Protein AF-A0A7K5LAH4-F1 (afdb_monomer_lite)

pLDDT: mean 79.11, std 15.36, range [45.25, 95.06]

Radius of gyration: 21.32 Å; chains: 1; bounding box: 43×31×53 Å

Sequence (81 aa):
AHNAVVELAKAPGSTGLWEKFSFGLDASSALQERLFVSEENVDGFLGTAFCPSPCSQSALESQPLIEVLDVTEDRIQIRVE

Structure (mmCIF, N/CA/C/O backbone):
data_AF-A0A7K5LAH4-F1
#
_entry.id   AF-A0A7K5LAH4-F1
#
loop_
_atom_site.group_PDB
_atom_site.id
_atom_site.type_symbol
_atom_site.label_atom_id
_atom_site.label_alt_id
_atom_site.label_comp_id
_atom_site.label_asym_id
_atom_site.label_entity_id
_atom_site.label_seq_id
_atom_site.pdbx_PDB_ins_code
_atom_site.Cartn_x
_atom_site.Cartn_y
_atom_site.Cartn_z
_atom_site.occupancy
_atom_site.B_iso_or_equiv
_atom_site.auth_seq_id
_atom_site.auth_comp_id
_atom_site.auth_asym_id
_atom_site.auth_atom_id
_atom_site.pdbx_PDB_model_num
ATOM 1 N N . ALA A 1 1 ? -19.334 -14.636 -12.485 1.00 59.72 1 ALA A N 1
ATOM 2 C CA . ALA A 1 1 ? -18.508 -13.433 -12.259 1.00 59.72 1 ALA A CA 1
ATOM 3 C C . ALA A 1 1 ? -17.052 -13.823 -12.471 1.00 59.72 1 ALA A C 1
ATOM 5 O O . ALA A 1 1 ? -16.657 -14.865 -11.962 1.00 59.72 1 ALA A O 1
ATOM 6 N N . HIS A 1 2 ? -16.302 -13.067 -13.273 1.00 81.88 2 HIS A N 1
ATOM 7 C CA . HIS A 1 2 ? -14.901 -13.361 -13.584 1.00 81.88 2 HIS A CA 1
ATOM 8 C C . HIS A 1 2 ? -14.014 -12.380 -12.825 1.00 81.88 2 HIS A C 1
ATOM 10 O O . HIS A 1 2 ? -14.240 -11.175 -12.897 1.00 81.88 2 HIS A O 1
ATOM 16 N N . ASN A 1 3 ? -13.029 -12.896 -12.096 1.00 86.62 3 ASN A N 1
ATOM 17 C CA . ASN A 1 3 ? -12.019 -12.057 -11.465 1.00 86.62 3 ASN A CA 1
ATOM 18 C C . ASN A 1 3 ? -11.004 -11.623 -12.529 1.00 86.62 3 ASN A C 1
ATOM 20 O O . ASN A 1 3 ? -10.639 -12.422 -13.392 1.00 86.62 3 ASN A O 1
ATOM 24 N 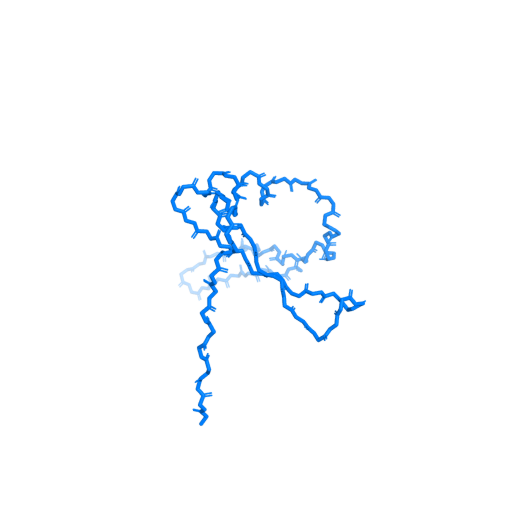N . ALA A 1 4 ? -10.543 -10.377 -12.452 1.00 85.00 4 ALA A N 1
ATOM 25 C CA . ALA A 1 4 ? -9.428 -9.881 -13.249 1.00 85.00 4 ALA A CA 1
ATOM 26 C C . ALA A 1 4 ? -8.183 -9.782 -12.363 1.00 85.00 4 ALA A C 1
ATOM 28 O O . ALA A 1 4 ? -8.270 -9.349 -11.213 1.00 85.00 4 ALA A O 1
ATOM 29 N N . VAL A 1 5 ? -7.034 -10.187 -12.903 1.00 87.12 5 VAL A N 1
ATOM 30 C CA . VAL A 1 5 ? -5.729 -10.046 -12.251 1.00 87.12 5 VAL A CA 1
ATOM 31 C C . VAL A 1 5 ? -4.956 -8.965 -12.991 1.00 87.12 5 VAL A C 1
ATOM 33 O O . VAL A 1 5 ? -4.881 -8.990 -14.217 1.00 87.12 5 VAL A O 1
ATOM 36 N N . VAL A 1 6 ? -4.402 -8.016 -12.241 1.00 84.50 6 VAL A N 1
ATOM 37 C CA . VAL A 1 6 ? -3.523 -6.969 -12.765 1.00 84.50 6 VAL A CA 1
ATOM 38 C C . VAL A 1 6 ? -2.151 -7.177 -12.147 1.00 84.50 6 VAL A C 1
ATOM 40 O O . VAL A 1 6 ? -2.015 -7.176 -10.925 1.00 84.50 6 VAL A O 1
ATOM 43 N N . GLU A 1 7 ? -1.147 -7.372 -12.994 1.00 90.31 7 GLU A N 1
ATOM 44 C CA . GLU A 1 7 ? 0.248 -7.468 -12.580 1.00 90.31 7 GLU A CA 1
ATOM 45 C C . GLU A 1 7 ? 0.907 -6.090 -12.684 1.00 90.31 7 GLU A C 1
ATOM 47 O O . GLU A 1 7 ? 0.743 -5.382 -13.680 1.00 90.31 7 GLU A O 1
ATOM 52 N N . LEU A 1 8 ? 1.633 -5.695 -11.639 1.00 89.00 8 LEU A N 1
ATOM 53 C CA . LEU A 1 8 ? 2.335 -4.417 -11.576 1.00 89.00 8 LEU A CA 1
ATOM 54 C C . LEU A 1 8 ? 3.840 -4.660 -11.672 1.00 89.00 8 LEU A C 1
ATOM 56 O O . LEU A 1 8 ? 4.401 -5.436 -10.901 1.00 89.00 8 LEU A O 1
ATOM 60 N N . ALA A 1 9 ? 4.499 -3.946 -12.583 1.00 92.56 9 ALA A N 1
ATOM 61 C CA . ALA A 1 9 ? 5.946 -3.978 -12.754 1.00 92.56 9 ALA A CA 1
ATOM 62 C C . ALA A 1 9 ? 6.541 -2.579 -12.573 1.00 92.56 9 ALA A C 1
ATOM 64 O O . ALA A 1 9 ? 5.934 -1.570 -12.940 1.00 92.56 9 ALA A O 1
ATOM 65 N N . LYS A 1 10 ? 7.749 -2.516 -12.008 1.00 92.00 10 LYS A N 1
ATOM 66 C CA . LYS A 1 10 ? 8.501 -1.264 -11.883 1.00 92.00 10 LYS A CA 1
ATOM 67 C C . LYS A 1 10 ? 9.086 -0.866 -13.232 1.00 92.00 10 LYS A C 1
ATOM 69 O O . LYS A 1 10 ? 9.570 -1.711 -13.982 1.00 92.00 10 LYS A O 1
ATOM 74 N N . ALA A 1 11 ? 9.077 0.432 -13.518 1.00 93.31 11 ALA A N 1
ATOM 75 C CA . ALA A 1 11 ? 9.774 0.965 -14.679 1.00 93.31 11 ALA A CA 1
ATOM 76 C C . ALA A 1 11 ? 11.300 0.777 -14.532 1.00 93.31 11 ALA A C 1
ATOM 78 O O . ALA A 1 11 ? 11.810 0.783 -13.405 1.00 93.31 11 ALA A O 1
ATOM 79 N N . PRO A 1 12 ? 12.054 0.658 -15.640 1.00 95.00 12 PRO A N 1
ATOM 80 C CA . PRO A 1 12 ? 13.512 0.612 -15.588 1.00 95.00 12 PRO A CA 1
ATOM 81 C C . PRO A 1 12 ? 14.085 1.801 -14.807 1.00 95.00 12 PRO A C 1
ATOM 83 O O . PRO A 1 12 ? 13.700 2.945 -15.034 1.00 95.00 12 PRO A O 1
ATOM 86 N N . GLY A 1 13 ? 15.000 1.528 -13.875 1.00 93.56 13 GLY A N 1
ATOM 87 C CA . GLY A 1 13 ? 15.610 2.550 -13.017 1.00 93.56 13 GLY A CA 1
ATOM 88 C C . GLY A 1 13 ? 14.806 2.914 -11.765 1.00 93.56 13 GLY A C 1
ATOM 89 O O . GLY A 1 13 ? 15.332 3.619 -10.908 1.00 93.56 13 GLY A O 1
ATOM 90 N N . SER A 1 14 ? 13.578 2.410 -11.606 1.00 91.38 14 SER A N 1
ATOM 91 C CA . SER A 1 14 ? 12.864 2.491 -10.329 1.00 91.38 14 SER A CA 1
ATOM 92 C C . SER A 1 14 ? 13.460 1.492 -9.333 1.00 91.38 14 SER A C 1
ATOM 94 O O . SER A 1 14 ? 13.615 0.306 -9.628 1.00 91.38 14 SER A O 1
ATOM 96 N N . THR A 1 15 ? 13.805 1.985 -8.148 1.00 90.31 15 THR A N 1
ATOM 97 C CA . THR A 1 15 ? 14.392 1.220 -7.041 1.00 90.31 15 THR A CA 1
ATOM 98 C C . THR A 1 15 ? 13.556 1.408 -5.771 1.00 90.31 15 THR A C 1
ATOM 100 O O . THR A 1 15 ? 12.572 2.147 -5.773 1.00 90.31 15 THR A O 1
ATOM 103 N N . GLY A 1 16 ? 13.909 0.711 -4.689 1.00 90.06 16 GLY A N 1
ATOM 104 C CA . GLY A 1 16 ? 13.174 0.774 -3.420 1.00 90.06 16 GLY A CA 1
ATOM 105 C C . GLY A 1 16 ? 11.990 -0.189 -3.358 1.00 90.06 16 GLY A C 1
ATOM 106 O O . GLY A 1 16 ? 11.788 -0.998 -4.266 1.00 90.06 16 GLY A O 1
ATOM 107 N N . LEU A 1 17 ? 11.229 -0.140 -2.267 1.00 89.50 17 LEU A N 1
ATOM 108 C CA . LEU A 1 17 ? 10.063 -0.995 -2.030 1.00 89.50 17 LEU A CA 1
ATOM 109 C C . LEU A 1 17 ? 8.803 -0.372 -2.638 1.00 89.50 17 LEU A C 1
ATOM 111 O O . LEU A 1 17 ? 8.767 0.810 -2.964 1.00 89.50 17 LEU A O 1
ATOM 115 N N . TRP A 1 18 ? 7.777 -1.190 -2.860 1.00 90.31 18 TRP A N 1
ATOM 116 C CA . TRP A 1 18 ? 6.458 -0.637 -3.153 1.00 90.31 18 TRP A CA 1
ATOM 117 C C . TRP A 1 18 ? 5.865 -0.096 -1.854 1.00 90.31 18 TRP A C 1
ATOM 119 O O . TRP A 1 18 ? 5.881 -0.795 -0.846 1.00 90.31 18 TRP A O 1
ATOM 129 N N . GLU A 1 19 ? 5.350 1.129 -1.884 1.00 87.38 19 GLU A N 1
ATOM 130 C CA . GLU A 1 19 ? 4.747 1.759 -0.703 1.00 87.38 19 GLU A CA 1
ATOM 131 C C . GLU A 1 19 ? 3.229 1.856 -0.844 1.00 87.38 19 GLU A C 1
ATOM 133 O O . GLU A 1 19 ? 2.490 1.401 0.027 1.00 87.38 19 GLU A O 1
ATOM 138 N N . LYS A 1 20 ? 2.741 2.386 -1.975 1.00 88.50 20 LYS A N 1
ATOM 139 C CA . LYS A 1 20 ? 1.308 2.562 -2.221 1.00 88.50 20 LYS A CA 1
ATOM 140 C C . LYS A 1 20 ? 0.908 2.433 -3.686 1.00 88.50 20 LYS A C 1
ATOM 142 O O . LYS A 1 20 ? 1.702 2.681 -4.591 1.00 88.50 20 LYS A O 1
ATOM 147 N N . PHE A 1 21 ? -0.353 2.082 -3.895 1.00 87.19 21 PHE A N 1
ATOM 148 C CA . PHE A 1 21 ? -1.053 2.084 -5.171 1.00 87.19 21 PHE A CA 1
ATOM 149 C C . PHE A 1 21 ? -2.341 2.895 -5.032 1.00 87.19 21 PHE A C 1
ATOM 151 O O . PHE A 1 21 ? -3.174 2.589 -4.179 1.00 87.19 21 PHE A O 1
ATOM 158 N N . SER A 1 22 ? -2.506 3.917 -5.869 1.00 88.06 22 SER A N 1
ATOM 159 C CA .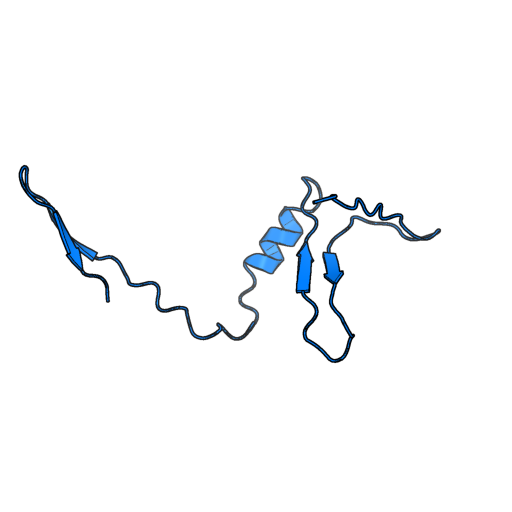 SER A 1 22 ? -3.706 4.757 -5.893 1.00 88.06 22 SER A CA 1
ATOM 160 C C . SER A 1 22 ? -4.566 4.401 -7.106 1.00 88.06 22 SER A C 1
ATOM 162 O O . SER A 1 22 ? -4.046 4.293 -8.217 1.00 88.06 22 SER A O 1
ATOM 164 N N . PHE A 1 23 ? -5.872 4.225 -6.914 1.00 86.75 23 PHE A N 1
ATOM 165 C CA . PHE A 1 23 ? -6.818 3.864 -7.972 1.00 86.75 23 PHE A CA 1
ATOM 166 C C . PHE A 1 23 ? -8.141 4.626 -7.838 1.00 86.75 23 PHE A C 1
ATOM 168 O O . PHE A 1 23 ? -8.575 4.981 -6.745 1.00 86.75 23 PHE A O 1
ATOM 175 N N . GLY A 1 24 ? -8.787 4.892 -8.969 1.00 87.25 24 GLY A N 1
ATOM 176 C CA . GLY A 1 24 ? -10.015 5.680 -9.045 1.00 87.25 24 GLY A CA 1
ATOM 177 C C . GLY A 1 24 ? -10.324 6.068 -10.487 1.00 87.25 24 GLY A C 1
ATOM 178 O O . GLY A 1 24 ? -9.526 5.803 -11.385 1.00 87.25 24 GLY A O 1
ATOM 179 N N . LEU A 1 25 ? -11.505 6.645 -10.712 1.00 81.94 25 LEU A N 1
ATOM 180 C CA . LEU A 1 25 ? -11.990 6.943 -12.061 1.00 81.94 25 LEU A CA 1
ATOM 181 C C . LEU A 1 25 ? -11.234 8.118 -12.700 1.00 81.94 25 LEU A C 1
ATOM 183 O O . LEU A 1 25 ? -10.928 8.080 -13.889 1.00 81.94 25 LEU A O 1
ATOM 187 N N . ASP A 1 26 ? -10.915 9.143 -11.909 1.00 81.31 26 ASP A N 1
ATOM 188 C CA . ASP A 1 26 ? -10.170 10.313 -12.358 1.00 81.31 26 ASP A CA 1
ATOM 189 C C . ASP A 1 26 ? -9.345 10.934 -11.221 1.00 81.31 26 ASP A C 1
ATOM 191 O O . ASP A 1 26 ? -9.623 10.731 -10.039 1.00 81.31 26 ASP A O 1
ATOM 195 N N . ALA A 1 27 ? -8.320 11.703 -11.592 1.00 74.94 27 ALA A N 1
ATOM 196 C CA . ALA A 1 27 ? -7.426 12.372 -10.645 1.00 74.94 27 ALA A CA 1
ATOM 197 C C . ALA A 1 27 ? -8.062 13.592 -9.946 1.00 74.94 27 ALA A C 1
ATOM 199 O O . ALA A 1 27 ? -7.463 14.139 -9.022 1.00 74.94 27 ALA A O 1
ATOM 200 N N . SER A 1 28 ? -9.238 14.045 -10.398 1.00 76.69 28 SER A N 1
ATOM 201 C CA . SER A 1 28 ? -10.013 15.117 -9.756 1.00 76.69 28 SER A CA 1
ATOM 202 C C . SER A 1 28 ? -10.884 14.619 -8.600 1.00 76.69 28 SER A C 1
ATOM 204 O O . SER A 1 28 ? -11.265 15.401 -7.732 1.00 76.69 28 SER A O 1
ATOM 206 N N . SER A 1 29 ? -11.189 13.325 -8.580 1.00 74.06 29 SER A N 1
ATOM 207 C CA . SER A 1 29 ? -11.865 12.610 -7.511 1.00 74.06 29 SER A CA 1
ATOM 208 C C . SER A 1 29 ? -10.848 12.109 -6.486 1.00 74.06 29 SER A C 1
ATOM 210 O O . SER A 1 29 ? -9.677 11.888 -6.798 1.00 74.06 29 SER A O 1
ATOM 212 N N . ALA A 1 30 ? -11.288 11.931 -5.241 1.00 77.69 30 ALA A N 1
ATOM 213 C CA . ALA A 1 30 ? -10.445 11.341 -4.210 1.00 77.69 30 ALA A CA 1
ATOM 214 C C . ALA A 1 30 ? -10.099 9.891 -4.596 1.00 77.69 30 ALA A C 1
ATOM 216 O O . ALA A 1 30 ? -10.952 9.003 -4.529 1.00 77.69 30 ALA A O 1
ATOM 217 N N . LEU A 1 31 ? -8.856 9.664 -5.033 1.00 85.75 31 LEU A N 1
ATOM 218 C CA . LEU A 1 31 ? -8.354 8.328 -5.346 1.00 85.75 31 LEU A CA 1
ATOM 219 C C . LEU A 1 31 ? -8.316 7.482 -4.072 1.00 85.75 31 LEU A C 1
ATOM 221 O O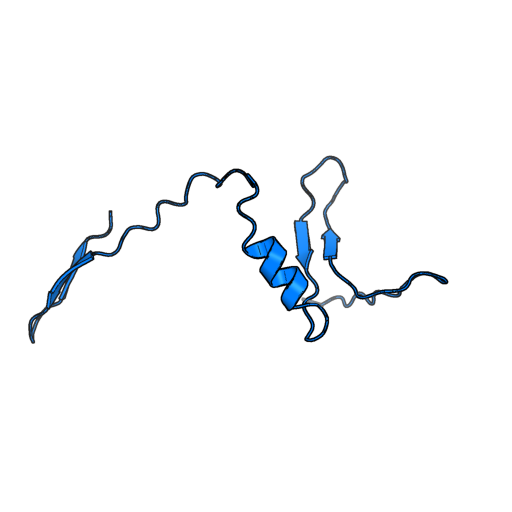 . LEU A 1 31 ? -7.891 7.948 -3.015 1.00 85.75 31 LEU A O 1
ATOM 225 N N . GLN A 1 32 ? -8.724 6.221 -4.184 1.00 85.06 32 GLN A N 1
ATOM 226 C CA . GLN A 1 32 ? -8.530 5.252 -3.116 1.00 85.06 32 GLN A CA 1
ATOM 227 C C . GLN A 1 32 ? -7.071 4.812 -3.094 1.00 85.06 32 GLN A C 1
ATOM 229 O O . GLN A 1 32 ? -6.461 4.602 -4.143 1.00 85.06 32 GLN A O 1
ATOM 234 N N . GLU A 1 33 ? -6.517 4.647 -1.899 1.00 86.69 33 GLU A N 1
ATOM 235 C CA . GLU A 1 33 ? -5.142 4.200 -1.711 1.00 86.69 33 GLU A CA 1
ATOM 236 C C . GLU A 1 33 ? -5.109 2.785 -1.133 1.00 86.69 33 GLU A C 1
ATOM 238 O O . GLU A 1 33 ? -5.883 2.425 -0.246 1.00 86.69 33 GLU A O 1
ATOM 243 N N . ARG A 1 34 ? -4.180 1.972 -1.637 1.00 87.19 34 ARG A N 1
ATOM 244 C CA . ARG A 1 34 ? -3.848 0.659 -1.094 1.00 87.19 34 ARG A CA 1
ATOM 245 C C . ARG A 1 34 ? -2.358 0.607 -0.809 1.00 87.19 34 ARG A C 1
ATOM 247 O O . ARG A 1 34 ? -1.548 0.805 -1.710 1.00 87.19 34 ARG A O 1
ATOM 254 N N . LEU A 1 35 ? -2.008 0.365 0.446 1.00 87.44 35 LEU A N 1
ATOM 255 C CA . LEU A 1 35 ? -0.619 0.310 0.890 1.00 87.44 35 LEU A CA 1
ATOM 256 C C . LEU A 1 35 ? -0.054 -1.099 0.689 1.00 87.44 35 LEU A C 1
ATOM 258 O O . LEU A 1 35 ? -0.756 -2.091 0.900 1.00 87.44 35 LEU A O 1
ATOM 262 N N . PHE A 1 36 ? 1.210 -1.180 0.286 1.00 89.94 36 PHE A N 1
ATOM 263 C CA . PHE A 1 36 ? 1.958 -2.431 0.235 1.00 89.94 36 PHE A CA 1
ATOM 264 C C . PHE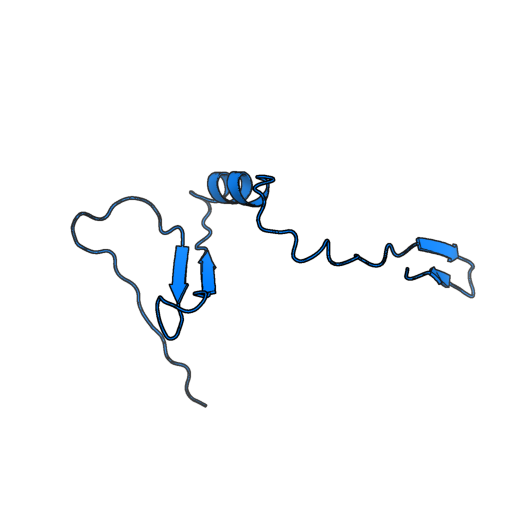 A 1 36 ? 2.778 -2.554 1.512 1.00 89.94 36 PHE A C 1
ATOM 266 O O . PHE A 1 36 ? 3.698 -1.771 1.733 1.00 89.94 36 PHE A O 1
ATOM 273 N N . VAL A 1 37 ? 2.443 -3.537 2.345 1.00 90.81 37 VAL A N 1
ATOM 274 C CA . VAL A 1 37 ? 3.164 -3.813 3.590 1.00 90.81 37 VAL A CA 1
ATOM 275 C C . VAL A 1 37 ? 3.934 -5.118 3.436 1.00 90.81 37 VAL A C 1
ATOM 277 O O . VAL A 1 37 ? 3.408 -6.115 2.944 1.00 90.81 37 VAL A O 1
ATOM 280 N N . SER A 1 38 ? 5.190 -5.077 3.843 1.00 90.12 38 SER A N 1
ATOM 281 C CA . SER A 1 38 ? 6.182 -6.144 3.786 1.00 90.12 38 SER A CA 1
ATOM 282 C C . SER A 1 38 ? 7.030 -6.087 5.053 1.00 90.12 38 SER A C 1
ATOM 284 O O . SER A 1 38 ? 7.000 -5.086 5.772 1.00 90.12 38 SER A O 1
ATOM 286 N N . GLU A 1 39 ? 7.788 -7.142 5.333 1.00 93.44 39 GLU A N 1
ATOM 287 C CA . GLU A 1 39 ? 8.666 -7.173 6.507 1.00 93.44 39 GLU A CA 1
ATOM 288 C C . GLU A 1 39 ? 9.700 -6.037 6.468 1.00 93.44 39 GLU A C 1
ATOM 290 O O . GLU A 1 39 ? 10.047 -5.483 7.505 1.00 93.44 39 GLU A O 1
ATOM 295 N N . GLU A 1 40 ? 10.135 -5.621 5.277 1.00 92.50 40 GLU A N 1
ATOM 296 C CA . GLU A 1 40 ? 11.179 -4.613 5.108 1.00 92.50 40 GLU A CA 1
ATOM 297 C C . GLU A 1 40 ? 10.682 -3.164 5.241 1.00 92.50 40 GLU A C 1
ATOM 299 O O . GLU A 1 40 ? 11.490 -2.268 5.480 1.00 92.50 40 GLU A O 1
ATOM 304 N N . ASN A 1 41 ? 9.378 -2.903 5.077 1.00 88.62 41 ASN A N 1
ATOM 305 C CA . ASN A 1 41 ? 8.808 -1.546 5.163 1.00 88.62 41 ASN A CA 1
ATOM 306 C C . ASN A 1 41 ? 7.814 -1.345 6.314 1.00 88.62 41 ASN A C 1
ATOM 308 O O . ASN A 1 41 ? 7.278 -0.242 6.462 1.00 88.62 41 ASN A O 1
ATOM 312 N N . VAL A 1 42 ? 7.577 -2.373 7.135 1.00 89.19 42 VAL A N 1
ATOM 313 C CA . VAL A 1 42 ? 6.596 -2.317 8.224 1.00 89.19 42 VAL A CA 1
ATOM 314 C C . VAL A 1 42 ? 6.905 -1.195 9.213 1.00 89.19 42 VAL A C 1
ATOM 316 O O . VAL A 1 42 ? 5.992 -0.480 9.611 1.00 89.19 42 VAL A O 1
ATOM 319 N N . ASP A 1 43 ? 8.174 -0.955 9.539 1.00 88.06 43 ASP A N 1
ATOM 320 C CA . ASP A 1 43 ? 8.557 0.095 10.490 1.00 88.06 43 ASP A CA 1
ATOM 321 C C . ASP A 1 43 ? 8.202 1.499 9.974 1.00 88.06 43 ASP A C 1
ATOM 323 O O . ASP A 1 43 ? 7.677 2.331 10.716 1.00 88.06 43 ASP A O 1
ATOM 327 N N . GLY A 1 44 ? 8.421 1.752 8.678 1.00 82.81 44 GLY A N 1
ATOM 328 C CA . GLY A 1 44 ? 8.028 3.004 8.027 1.00 82.81 44 GLY A CA 1
ATOM 329 C C . GLY A 1 44 ? 6.508 3.161 7.947 1.00 82.81 44 GLY A C 1
ATOM 330 O O . GLY A 1 44 ? 5.975 4.239 8.220 1.00 82.81 44 GLY A O 1
ATOM 331 N N . PHE A 1 45 ? 5.794 2.070 7.649 1.00 84.12 45 PHE A N 1
ATOM 332 C CA . PHE A 1 45 ? 4.333 2.043 7.688 1.00 84.12 45 PHE A CA 1
ATOM 333 C C . PHE A 1 45 ? 3.804 2.384 9.087 1.00 84.12 45 PHE A C 1
ATOM 335 O O . PHE A 1 45 ? 2.988 3.294 9.217 1.00 84.12 45 PHE A O 1
ATOM 342 N N . LEU A 1 46 ? 4.303 1.729 10.138 1.00 84.75 46 LEU A N 1
ATOM 343 C CA . LEU A 1 46 ? 3.884 1.993 11.515 1.00 84.75 46 LEU A CA 1
ATOM 344 C C . LEU A 1 46 ? 4.203 3.439 11.915 1.00 84.75 46 LEU A C 1
ATOM 346 O O . LEU A 1 46 ? 3.347 4.120 12.473 1.00 84.75 46 LEU A O 1
ATOM 350 N N . GLY A 1 47 ? 5.378 3.957 11.550 1.00 78.88 47 GLY A N 1
ATOM 351 C CA . GLY A 1 47 ? 5.737 5.354 11.802 1.00 78.88 47 GLY A CA 1
ATOM 352 C C . GLY A 1 47 ? 4.739 6.361 11.216 1.00 78.88 47 GLY A C 1
ATOM 353 O O . GLY A 1 47 ? 4.420 7.348 11.872 1.00 78.88 47 GLY A O 1
ATOM 354 N N . THR A 1 48 ? 4.198 6.098 10.022 1.00 69.44 48 THR A N 1
ATOM 355 C CA . THR A 1 48 ? 3.209 6.981 9.371 1.00 69.44 48 THR A CA 1
ATOM 356 C C . THR A 1 48 ? 1.774 6.746 9.841 1.00 69.44 48 THR A C 1
ATOM 358 O O . THR A 1 48 ? 1.032 7.713 10.001 1.00 69.44 48 THR A O 1
ATOM 361 N N . ALA A 1 49 ? 1.384 5.500 10.125 1.00 64.88 49 ALA A N 1
ATOM 362 C CA . ALA A 1 49 ? 0.068 5.162 10.670 1.00 64.88 49 ALA A CA 1
ATOM 363 C C . ALA A 1 49 ? -0.139 5.731 12.083 1.00 64.88 49 ALA A C 1
ATOM 365 O O . ALA A 1 49 ? -1.254 6.094 12.451 1.00 64.88 49 ALA A O 1
ATOM 366 N N . PHE A 1 50 ? 0.942 5.842 12.861 1.00 57.03 50 PHE A N 1
ATOM 367 C CA . PHE A 1 50 ? 0.931 6.451 14.190 1.00 57.03 50 PHE A CA 1
ATOM 368 C C . PHE A 1 50 ? 1.310 7.934 14.190 1.00 57.03 50 PHE A C 1
ATOM 370 O O . PHE A 1 50 ? 1.308 8.552 15.256 1.00 57.03 50 PHE A O 1
ATOM 377 N N . CYS A 1 51 ? 1.607 8.540 13.034 1.00 51.38 51 CYS A N 1
ATOM 378 C CA . CYS A 1 51 ? 1.742 9.988 12.965 1.00 51.38 51 CYS A CA 1
ATOM 379 C C . CYS A 1 51 ? 0.358 10.621 13.180 1.00 51.38 51 CYS A C 1
ATOM 381 O O . CYS A 1 51 ? -0.540 10.402 12.364 1.00 51.38 51 CYS A O 1
ATOM 383 N N . PRO A 1 52 ? 0.176 11.482 14.197 1.00 49.88 52 PRO A N 1
ATOM 384 C CA . PRO A 1 52 ? -1.012 12.311 14.328 1.00 49.88 52 PRO A CA 1
ATOM 385 C C . PRO A 1 52 ? -0.933 13.448 13.299 1.00 49.88 52 PRO A C 1
ATOM 387 O O . PRO A 1 52 ? -0.859 14.623 13.648 1.00 49.88 52 PRO A O 1
ATOM 390 N N . SER A 1 53 ? -0.858 13.127 12.008 1.00 45.59 53 SER A N 1
ATOM 391 C CA . SER A 1 53 ? -1.124 14.131 10.984 1.00 45.59 53 SER A CA 1
ATOM 392 C C . SER A 1 53 ? -2.631 14.396 10.983 1.00 45.59 53 SER A C 1
ATOM 394 O O . SER A 1 53 ? -3.406 13.469 11.243 1.00 45.59 53 SER A O 1
ATOM 396 N N . PRO A 1 54 ? -3.079 15.623 10.682 1.00 47.94 54 PRO A N 1
ATOM 397 C CA . PRO A 1 54 ? -4.483 15.965 10.630 1.00 47.94 54 PRO A CA 1
ATOM 398 C C . PRO A 1 54 ? -5.052 15.442 9.307 1.00 47.94 54 PRO A C 1
ATOM 400 O O . PRO A 1 54 ? -5.606 16.204 8.519 1.00 47.94 54 PRO A O 1
ATOM 403 N N . CYS A 1 55 ? -4.945 14.134 9.038 1.00 46.66 55 CYS A N 1
ATOM 404 C CA . CYS A 1 55 ? -6.068 13.473 8.393 1.00 46.66 55 CYS A CA 1
ATOM 405 C C . CYS A 1 55 ? -7.233 13.908 9.253 1.00 46.66 55 CYS A C 1
ATOM 407 O O . CYS A 1 55 ? -7.240 13.582 10.442 1.00 46.66 55 CYS A O 1
ATOM 409 N N . SER A 1 56 ? -8.083 14.785 8.707 1.00 51.38 56 SER A N 1
ATOM 410 C CA . SER A 1 56 ? -9.313 15.191 9.353 1.00 51.38 56 SER A CA 1
ATOM 411 C C . SER A 1 56 ? -9.851 13.913 9.940 1.00 51.38 56 SER A C 1
ATOM 413 O O . SER A 1 56 ? -10.154 12.994 9.181 1.00 51.38 56 SER A O 1
ATOM 415 N N . GLN A 1 57 ? -9.801 13.812 11.272 1.00 45.25 57 GLN A N 1
ATOM 416 C CA . GLN A 1 57 ? -10.542 12.816 12.004 1.00 45.25 57 GLN A CA 1
ATOM 417 C C . GLN A 1 57 ? -11.925 13.013 11.413 1.00 45.25 57 GLN A C 1
ATOM 419 O O . GLN A 1 57 ? -12.541 14.045 11.681 1.00 45.25 57 GLN A O 1
ATOM 424 N N . SER A 1 58 ? -12.314 12.184 10.442 1.00 45.78 58 SER A N 1
ATOM 425 C CA . SER A 1 58 ? -13.648 12.202 9.876 1.00 45.78 58 SER A CA 1
ATOM 426 C C . SER A 1 58 ? -14.466 11.887 11.100 1.00 45.78 58 SER A C 1
ATOM 428 O O . SER A 1 58 ? -14.328 10.778 11.613 1.00 45.78 58 SER A O 1
ATOM 430 N N . ALA A 1 59 ? -15.026 12.973 11.643 1.00 49.53 59 ALA A N 1
ATOM 431 C CA . ALA A 1 59 ? -15.160 13.269 13.061 1.00 49.53 59 ALA A CA 1
ATOM 432 C C . ALA A 1 59 ? -15.016 12.025 13.906 1.00 49.53 59 ALA A C 1
ATOM 434 O O . ALA A 1 59 ? -15.948 11.240 13.814 1.00 49.53 59 ALA A O 1
ATOM 435 N N . LEU A 1 60 ? -13.871 11.876 14.612 1.00 48.03 60 LEU A N 1
ATOM 436 C CA . LEU A 1 60 ? -13.704 11.038 15.806 1.00 48.03 60 LEU A CA 1
ATOM 437 C C . LEU A 1 60 ? -14.891 10.097 15.871 1.00 48.03 60 LEU A C 1
ATOM 439 O O . LEU A 1 60 ? -15.857 10.491 16.515 1.00 48.03 60 LEU A O 1
ATOM 443 N N . GLU A 1 61 ? -14.921 9.052 15.011 1.00 49.41 61 GLU A N 1
ATOM 444 C CA . GLU A 1 61 ? -16.092 8.164 14.923 1.00 49.41 61 GLU A CA 1
ATOM 445 C C . GLU A 1 61 ? -16.314 7.836 16.373 1.00 49.41 61 GLU A C 1
ATOM 447 O O . GLU A 1 61 ? -15.373 7.309 16.979 1.00 49.41 61 GLU A O 1
ATOM 452 N N . SER A 1 62 ? -17.400 8.371 16.944 1.00 57.59 62 SER A N 1
ATOM 453 C CA . SER A 1 62 ? -17.647 8.356 18.370 1.00 57.59 62 SER A CA 1
ATOM 454 C C . SER A 1 62 ? -17.700 6.885 18.666 1.00 57.59 62 SER A C 1
ATOM 456 O O . SER A 1 62 ? -18.726 6.260 18.427 1.00 57.59 62 SER A O 1
ATOM 458 N N . GLN A 1 63 ? -16.552 6.294 18.999 1.00 56.81 63 GLN A N 1
ATOM 459 C CA . GLN A 1 63 ? -16.487 4.889 19.295 1.00 56.81 63 GLN A CA 1
ATOM 460 C C . GLN A 1 63 ? -17.396 4.839 20.494 1.00 56.81 63 GLN A C 1
ATOM 462 O O . GLN A 1 63 ? -17.078 5.529 21.470 1.00 56.81 63 GLN A O 1
ATOM 467 N N . PRO A 1 64 ? -18.555 4.171 20.400 1.00 57.72 64 PRO A N 1
ATOM 468 C CA . PRO A 1 64 ? -19.435 4.148 21.536 1.00 57.72 64 PRO A CA 1
ATOM 469 C C . PRO A 1 64 ? -18.599 3.497 22.620 1.00 57.72 64 PRO A C 1
ATOM 471 O O . PRO A 1 64 ? -18.166 2.351 22.467 1.00 57.72 64 PRO A O 1
ATOM 474 N N . LEU A 1 65 ? -18.231 4.276 23.633 1.00 68.31 65 LEU A N 1
ATOM 475 C CA . LEU A 1 65 ? -17.387 3.801 24.710 1.00 68.31 65 LEU A CA 1
ATOM 476 C C . LEU A 1 65 ? -18.255 2.789 25.439 1.00 68.31 65 LEU A C 1
ATOM 478 O O . LEU A 1 65 ? -19.156 3.141 26.194 1.00 68.31 65 LEU A O 1
ATOM 482 N N . ILE A 1 66 ? -18.055 1.519 25.097 1.00 76.69 66 ILE A N 1
ATOM 483 C CA . ILE A 1 66 ? -18.812 0.431 25.682 1.00 76.69 66 ILE A CA 1
ATOM 484 C C . ILE A 1 66 ? -18.378 0.363 27.138 1.00 76.69 66 ILE A C 1
ATOM 486 O O . ILE A 1 66 ? -17.259 -0.052 27.442 1.00 76.69 66 ILE A O 1
ATOM 490 N N . GLU A 1 67 ? -19.263 0.765 28.038 1.00 80.62 67 GLU A N 1
ATOM 491 C CA . GLU A 1 67 ? -19.024 0.653 29.466 1.00 80.62 67 GLU A CA 1
ATOM 492 C C . GLU A 1 67 ? -19.893 -0.458 30.040 1.00 80.62 67 GLU A C 1
ATOM 494 O O . GLU A 1 67 ? -21.122 -0.464 29.916 1.00 80.62 67 GLU A O 1
ATOM 499 N N . VAL A 1 68 ? -19.228 -1.424 30.669 1.00 86.88 68 VAL A N 1
ATOM 500 C CA . VAL A 1 68 ? -19.881 -2.517 31.382 1.00 86.88 68 VAL A CA 1
ATOM 501 C C . VAL A 1 68 ? -20.231 -2.014 32.775 1.00 86.88 68 VAL A C 1
ATOM 503 O O . VAL A 1 68 ? -19.345 -1.719 33.573 1.00 86.88 68 VAL A O 1
ATOM 506 N N . LEU A 1 69 ? -21.526 -1.897 33.049 1.00 87.94 69 LEU A N 1
ATOM 507 C CA . LEU A 1 69 ? -22.036 -1.360 34.309 1.00 87.94 69 LEU A CA 1
ATOM 508 C C . LEU A 1 69 ? -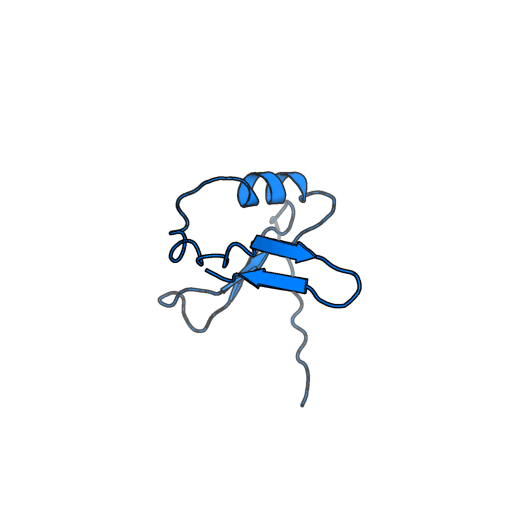22.098 -2.424 35.400 1.00 87.94 69 LEU A C 1
ATOM 510 O O . LEU A 1 69 ? -21.806 -2.131 36.555 1.00 87.94 69 LEU A O 1
ATOM 514 N N . ASP A 1 70 ? -22.501 -3.642 35.033 1.00 89.19 70 ASP A N 1
ATOM 515 C CA . ASP A 1 70 ? -22.724 -4.732 35.981 1.00 89.19 70 ASP A CA 1
ATOM 516 C C . ASP A 1 70 ? -22.605 -6.101 35.296 1.00 89.19 70 ASP A C 1
ATOM 518 O O . ASP A 1 70 ? -23.001 -6.266 34.135 1.00 89.19 70 ASP A O 1
ATOM 522 N N . VAL A 1 71 ? -22.079 -7.083 36.029 1.00 92.31 71 VAL A N 1
ATOM 523 C CA . VAL A 1 71 ? -21.971 -8.487 35.608 1.00 92.31 71 VAL A CA 1
ATOM 524 C C . VAL A 1 71 ? -22.368 -9.375 36.782 1.00 92.31 71 VAL A C 1
ATOM 526 O O . VAL A 1 71 ? -21.669 -9.431 37.793 1.00 92.31 71 VAL A O 1
ATOM 529 N N . THR A 1 72 ? -23.465 -10.109 36.626 1.00 92.81 72 THR A N 1
ATOM 530 C CA . THR A 1 72 ? -23.891 -11.173 37.541 1.00 92.81 72 THR A CA 1
ATOM 531 C C . THR A 1 72 ? -23.899 -12.518 36.815 1.00 92.81 72 THR A C 1
ATOM 533 O O . THR A 1 72 ? -23.667 -12.596 35.610 1.00 92.81 72 THR A O 1
ATOM 536 N N . GLU A 1 73 ? -24.162 -13.602 37.548 1.00 93.00 73 GLU A N 1
ATOM 537 C CA . GLU A 1 73 ? -24.266 -14.954 36.978 1.00 93.00 73 GLU A CA 1
ATOM 538 C C . GLU A 1 73 ? -25.384 -15.068 35.923 1.00 93.00 73 GLU A C 1
ATOM 540 O O . GLU A 1 73 ? -25.273 -15.847 34.978 1.00 93.00 73 GLU A O 1
ATOM 545 N N . ASP A 1 74 ? -26.438 -14.259 36.057 1.00 95.06 74 ASP A N 1
ATOM 546 C CA . ASP A 1 74 ? -27.626 -14.274 35.205 1.00 95.06 74 ASP A CA 1
ATOM 547 C C . ASP A 1 74 ? -27.724 -13.097 34.218 1.00 95.06 74 ASP A C 1
ATOM 549 O O . ASP A 1 74 ? -28.5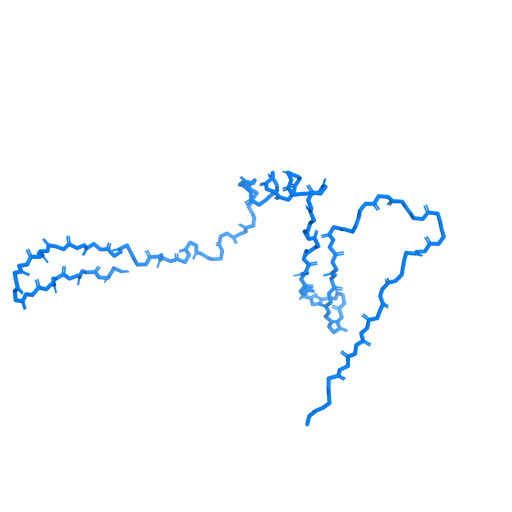52 -13.154 33.304 1.00 95.06 74 ASP A O 1
ATOM 553 N N . ARG A 1 75 ? -26.913 -12.031 34.353 1.00 92.31 75 ARG A N 1
ATOM 554 C CA . ARG A 1 75 ? -26.997 -10.872 33.444 1.00 92.31 75 ARG A CA 1
ATOM 555 C C . ARG A 1 75 ? -25.698 -10.099 33.254 1.00 92.31 75 ARG A C 1
ATOM 557 O O . ARG A 1 75 ? -24.842 -10.035 34.128 1.00 92.31 75 ARG A O 1
ATOM 564 N N . ILE A 1 76 ? -25.629 -9.404 32.120 1.00 92.56 76 ILE A N 1
ATOM 565 C CA . ILE A 1 76 ? -24.598 -8.411 31.811 1.00 92.56 76 ILE A CA 1
ATOM 566 C C . ILE A 1 76 ? -25.304 -7.117 31.399 1.00 92.56 76 ILE A C 1
ATOM 568 O O . ILE A 1 76 ? -26.171 -7.141 30.523 1.00 92.56 76 ILE A O 1
ATOM 572 N N . GLN A 1 77 ? -24.944 -5.995 32.024 1.00 90.31 77 GLN A N 1
ATOM 573 C CA . GLN A 1 77 ? -25.435 -4.665 31.665 1.00 90.31 77 GLN A CA 1
ATOM 574 C C . GLN A 1 77 ? -24.336 -3.854 30.989 1.00 90.31 77 GLN A C 1
ATOM 576 O O . GLN A 1 77 ? -23.265 -3.634 31.552 1.00 90.31 77 GLN A O 1
ATOM 581 N N . ILE A 1 78 ? -24.631 -3.388 29.780 1.00 91.56 78 ILE A N 1
ATOM 582 C CA . ILE A 1 78 ? -23.706 -2.646 28.930 1.00 91.56 78 ILE A CA 1
ATOM 583 C C . ILE A 1 78 ? -24.393 -1.348 28.507 1.00 91.56 78 ILE A C 1
ATOM 585 O O . ILE A 1 78 ? -25.536 -1.395 28.046 1.00 91.56 78 ILE A O 1
ATOM 589 N N . ARG A 1 79 ? -23.706 -0.207 28.640 1.00 85.00 79 ARG A N 1
ATOM 590 C CA . ARG A 1 79 ? -24.106 1.046 27.986 1.00 85.00 79 ARG A CA 1
ATOM 591 C C . ARG A 1 79 ? -23.269 1.291 26.735 1.00 85.00 79 ARG A C 1
ATOM 593 O O . ARG A 1 79 ? -22.075 1.005 26.711 1.00 85.00 79 ARG A O 1
ATOM 600 N N . VAL A 1 80 ? -23.938 1.804 25.712 1.00 75.69 80 VAL A N 1
ATOM 601 C CA . VAL A 1 80 ? -23.375 2.247 24.436 1.00 75.69 80 VAL A CA 1
ATOM 602 C C . VAL A 1 80 ? -23.743 3.725 24.357 1.00 75.69 80 VAL A C 1
ATOM 604 O O . VAL A 1 80 ? -24.934 4.036 24.411 1.00 75.69 80 VAL A O 1
ATOM 607 N N . GLU A 1 81 ? -22.745 4.607 24.355 1.00 63.94 81 GLU A N 1
ATOM 608 C CA . GLU A 1 81 ? -22.928 6.068 24.317 1.00 63.94 81 GLU A CA 1
ATOM 609 C C . GLU A 1 81 ? -22.916 6.611 22.886 1.00 63.94 81 GLU A C 1
ATOM 611 O O . GLU A 1 81 ? -22.084 6.124 22.085 1.00 63.94 81 GLU A O 1
#

Foldseek 3Di:
DDDDDDDDDDDPPDDDDFAWDWDDDDPVDDTDIDGDDDPVCVVVVVVVVPPPDPPPVPPPPPQQPWDFPDDDPVDTDIDGD

Organism: Vireo altiloquus (NCBI:txid34956)

Secondary structure (DSSP, 8-state):
---------PPTT--S---EEEE-S-TTS--EEEE---TTTHHHHHHHHT-------SS-------EEEEE-SS-EEEE--